Protein AF-A0A9E5TBK0-F1 (afdb_monomer_lite)

Secondary structure (DSSP, 8-state):
-EEEEGGGS---EEEETTEEEEEE-S--EEEE-TT--EEE---EEEEE-----GGGTTS--------EEEES--TT-

Foldseek 3Di:
DDKDALVVDDDFDKDQPQDDDKDWDDGRMWDADPVGDIDGDTDIDDDGDDDADCPDPPPDDGDDDRHMDGPDDDPVD

pLDDT: mean 93.09, std 8.52, range [55.53, 98.06]

Radius of gyration: 17.16 Å; chains: 1; bounding box: 36×31×47 Å

Structure (mmCIF, N/CA/C/O backbone):
data_AF-A0A9E5TBK0-F1
#
_entry.id   AF-A0A9E5TBK0-F1
#
loop_
_atom_site.group_PDB
_atom_site.id
_atom_site.type_symbol
_atom_site.label_atom_id
_atom_site.label_alt_id
_atom_site.label_comp_id
_atom_site.label_asym_id
_atom_site.label_entity_id
_atom_site.label_seq_id
_atom_site.pdbx_PDB_ins_code
_atom_site.Cartn_x
_atom_site.Cartn_y
_atom_site.Cartn_z
_atom_site.occupancy
_atom_site.B_iso_or_equiv
_atom_site.auth_seq_id
_atom_site.auth_comp_id
_atom_site.auth_asym_id
_atom_site.auth_atom_id
_atom_site.pdbx_PDB_model_num
ATOM 1 N N . MET A 1 1 ? 21.820 2.172 -13.955 1.00 85.31 1 MET A N 1
ATOM 2 C CA . MET A 1 1 ? 20.407 2.045 -13.556 1.00 85.31 1 MET A CA 1
ATOM 3 C C . MET A 1 1 ? 19.590 2.545 -14.731 1.00 85.31 1 MET A C 1
ATOM 5 O O . MET A 1 1 ? 19.958 3.581 -15.276 1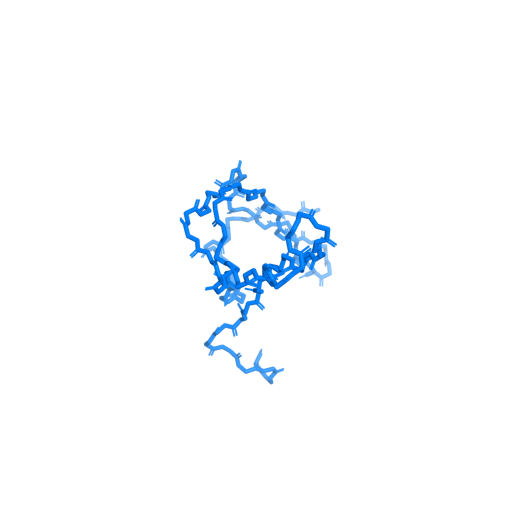.00 85.31 1 MET A O 1
ATOM 9 N N . ARG A 1 2 ? 18.618 1.767 -15.205 1.00 95.44 2 ARG A N 1
ATOM 10 C CA . ARG A 1 2 ? 17.713 2.150 -16.300 1.00 95.44 2 ARG A CA 1
ATOM 11 C C . ARG A 1 2 ? 16.313 2.337 -15.730 1.00 95.44 2 ARG A C 1
ATOM 13 O O . ARG A 1 2 ? 15.952 1.625 -14.797 1.00 95.44 2 ARG A O 1
ATOM 20 N N . THR A 1 3 ? 15.561 3.283 -16.271 1.00 97.00 3 THR A N 1
ATOM 21 C CA . THR A 1 3 ? 14.196 3.582 -15.832 1.00 97.00 3 THR A CA 1
ATOM 22 C C . THR A 1 3 ? 13.216 3.088 -16.887 1.00 97.00 3 THR A C 1
ATOM 24 O O . THR A 1 3 ? 13.429 3.334 -18.072 1.00 97.00 3 THR A O 1
ATOM 27 N N . PHE A 1 4 ? 12.167 2.400 -16.450 1.00 97.00 4 PHE A N 1
ATOM 28 C CA . PHE A 1 4 ? 11.083 1.887 -17.288 1.00 97.00 4 PHE A CA 1
ATOM 29 C C . PHE A 1 4 ? 9.745 2.365 -16.727 1.00 97.00 4 PHE A C 1
ATOM 31 O O . PHE A 1 4 ? 9.639 2.604 -15.517 1.00 97.00 4 PHE A O 1
ATOM 38 N N . ALA A 1 5 ? 8.723 2.495 -17.574 1.00 96.31 5 ALA A N 1
ATOM 39 C CA . ALA A 1 5 ? 7.365 2.605 -17.062 1.00 96.31 5 ALA A CA 1
ATOM 40 C C . ALA A 1 5 ? 6.990 1.281 -16.379 1.00 96.31 5 ALA A C 1
ATOM 42 O O . ALA A 1 5 ? 7.374 0.205 -16.837 1.00 96.31 5 ALA A O 1
ATOM 43 N N . VAL A 1 6 ? 6.251 1.356 -15.272 1.00 94.00 6 VAL A N 1
ATOM 44 C CA . VAL A 1 6 ? 5.789 0.161 -14.537 1.00 94.00 6 VAL A CA 1
ATOM 45 C C . VAL A 1 6 ? 4.923 -0.741 -15.427 1.00 94.00 6 VAL A C 1
ATOM 47 O O . VAL A 1 6 ? 4.944 -1.950 -15.247 1.00 94.00 6 VAL A O 1
ATOM 50 N N . SER A 1 7 ? 4.227 -0.177 -16.420 1.00 93.75 7 SER A N 1
ATOM 51 C CA . SER A 1 7 ? 3.427 -0.914 -17.408 1.00 93.75 7 SER A CA 1
ATOM 52 C C . SER A 1 7 ? 4.238 -1.761 -18.392 1.00 93.75 7 SER A C 1
ATOM 54 O O . SER A 1 7 ? 3.673 -2.654 -19.017 1.00 93.75 7 SER A O 1
ATOM 56 N N . ASP A 1 8 ? 5.533 -1.481 -18.557 1.00 95.81 8 ASP A N 1
ATOM 57 C CA . ASP A 1 8 ? 6.372 -2.110 -19.588 1.00 95.81 8 ASP A CA 1
ATOM 58 C C . ASP A 1 8 ? 7.123 -3.343 -19.067 1.00 95.81 8 ASP A C 1
ATOM 60 O O . ASP A 1 8 ? 7.839 -4.011 -19.815 1.00 95.81 8 ASP A O 1
ATOM 64 N N . ILE A 1 9 ? 7.005 -3.626 -17.770 1.00 93.12 9 ILE A N 1
ATOM 65 C CA . ILE A 1 9 ? 7.686 -4.732 -17.104 1.00 93.12 9 ILE A CA 1
ATOM 66 C C . ILE A 1 9 ? 6.690 -5.537 -16.277 1.00 93.12 9 ILE A C 1
ATOM 68 O O . ILE A 1 9 ? 5.649 -5.034 -15.858 1.00 93.12 9 ILE A O 1
ATOM 72 N N . TRP A 1 10 ? 7.025 -6.795 -16.004 1.00 91.25 10 TRP A N 1
ATOM 73 C CA . TRP A 1 10 ? 6.255 -7.571 -15.042 1.00 91.25 10 TRP A CA 1
ATOM 74 C C . TRP A 1 10 ? 6.357 -6.940 -13.649 1.00 91.25 10 TRP A C 1
ATOM 76 O O . TRP A 1 10 ? 7.442 -6.556 -13.205 1.00 91.25 10 TRP A O 1
ATOM 86 N N . MET A 1 11 ? 5.216 -6.853 -12.968 1.00 87.94 11 MET A N 1
ATOM 87 C CA . MET A 1 11 ? 5.084 -6.319 -11.619 1.00 87.94 11 MET A CA 1
ATOM 88 C C . MET A 1 11 ? 4.084 -7.170 -10.835 1.00 87.94 11 MET A C 1
ATOM 90 O O . MET A 1 11 ? 3.015 -7.489 -11.370 1.00 87.94 11 MET A O 1
ATOM 94 N N . PRO A 1 12 ? 4.372 -7.498 -9.564 1.00 88.75 12 PRO A N 1
ATOM 95 C CA . PRO A 1 12 ? 3.379 -8.130 -8.714 1.00 88.75 12 PRO A CA 1
ATOM 96 C C . PRO A 1 12 ? 2.205 -7.167 -8.525 1.00 88.75 12 PRO A C 1
ATOM 98 O O . PRO A 1 12 ? 2.391 -5.957 -8.348 1.00 88.75 12 PRO A O 1
ATOM 101 N N . ARG A 1 13 ? 0.982 -7.695 -8.562 1.00 88.00 13 ARG A N 1
ATOM 102 C CA . ARG A 1 13 ? -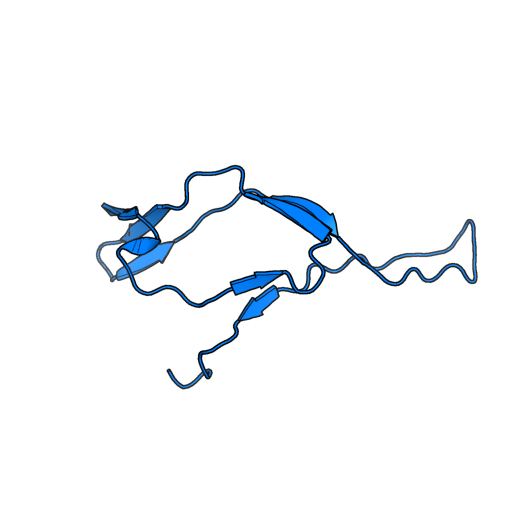0.210 -6.879 -8.351 1.00 88.00 13 ARG A CA 1
ATOM 103 C C . ARG A 1 13 ? -0.409 -6.639 -6.862 1.00 88.00 13 ARG A C 1
ATOM 105 O O . ARG A 1 13 ? -0.948 -7.480 -6.149 1.00 88.00 13 ARG A O 1
ATOM 112 N N . LEU A 1 14 ? 0.046 -5.477 -6.408 1.00 90.56 14 LEU A N 1
ATOM 113 C CA . LEU A 1 14 ? -0.062 -5.039 -5.021 1.00 90.56 14 LEU A CA 1
ATOM 114 C C . LEU A 1 14 ? -1.315 -4.182 -4.803 1.00 90.56 14 LEU A C 1
ATOM 116 O O . LEU A 1 14 ? -1.625 -3.317 -5.621 1.00 90.56 14 LEU A O 1
ATOM 120 N N . LEU A 1 15 ? -1.996 -4.391 -3.678 1.00 92.12 15 LEU A N 1
ATOM 121 C CA . LEU A 1 15 ? -3.105 -3.562 -3.196 1.00 92.12 15 LEU A CA 1
ATOM 122 C C . LEU A 1 15 ? -2.900 -3.217 -1.728 1.00 92.12 15 LEU A C 1
ATOM 124 O O . LEU A 1 15 ? -2.371 -4.024 -0.964 1.00 92.12 15 LEU A O 1
ATOM 128 N N . ILE A 1 16 ? -3.397 -2.051 -1.328 1.00 95.56 16 ILE A N 1
ATOM 129 C CA . ILE A 1 16 ? -3.610 -1.735 0.082 1.00 95.56 16 ILE A CA 1
ATOM 130 C C . ILE A 1 16 ? -5.057 -2.100 0.404 1.00 95.56 16 ILE A C 1
ATOM 132 O O . ILE A 1 16 ? -5.985 -1.437 -0.045 1.00 95.56 16 ILE A O 1
ATOM 136 N N . ALA A 1 17 ? -5.253 -3.196 1.132 1.00 95.88 17 ALA A N 1
ATOM 137 C CA . ALA A 1 17 ? -6.565 -3.801 1.349 1.00 95.88 17 ALA A CA 1
ATOM 138 C C . ALA A 1 17 ? -7.523 -2.877 2.116 1.00 95.88 17 ALA A C 1
ATOM 140 O O . ALA A 1 17 ? -8.731 -2.894 1.883 1.00 95.88 17 ALA A O 1
ATOM 141 N N . ASN A 1 18 ? -6.979 -2.040 2.999 1.00 97.06 18 ASN A N 1
ATOM 142 C CA . ASN A 1 18 ? -7.740 -1.088 3.792 1.00 97.06 18 ASN A CA 1
ATOM 143 C C . ASN A 1 18 ? -7.753 0.340 3.214 1.00 97.06 18 ASN A C 1
ATOM 145 O O . ASN A 1 18 ? -8.044 1.290 3.941 1.00 97.06 18 ASN A O 1
ATOM 149 N N . ASP A 1 19 ? -7.473 0.495 1.918 1.00 97.06 19 ASP A N 1
ATOM 150 C CA . ASP A 1 19 ? -7.572 1.763 1.189 1.00 97.06 19 ASP A CA 1
ATOM 151 C C . ASP A 1 19 ? -9.016 2.313 1.174 1.00 97.06 19 ASP A C 1
ATOM 153 O O . ASP A 1 19 ? -9.983 1.584 0.929 1.00 97.06 19 ASP A O 1
ATOM 157 N N . ARG A 1 20 ? -9.167 3.615 1.457 1.00 97.06 20 ARG A N 1
ATOM 158 C CA . ARG A 1 20 ? -10.426 4.377 1.369 1.00 97.06 20 ARG A CA 1
ATOM 159 C C . ARG A 1 20 ? -10.274 5.714 0.640 1.00 97.06 20 ARG A C 1
ATOM 161 O O . ARG A 1 20 ? -11.046 6.639 0.892 1.00 97.06 20 ARG A O 1
ATOM 168 N N . GLY A 1 21 ? -9.307 5.811 -0.262 1.00 96.62 21 GLY A N 1
ATOM 169 C CA . GLY A 1 21 ? -9.030 7.005 -1.056 1.00 96.62 21 GLY A CA 1
ATOM 170 C C . GLY A 1 21 ? -7.575 7.433 -0.939 1.00 96.62 21 GLY A C 1
ATOM 171 O O . GLY A 1 21 ? -7.308 8.571 -0.556 1.00 96.62 21 GLY A O 1
ATOM 172 N N . LEU A 1 22 ? -6.646 6.513 -1.191 1.00 97.00 22 LEU A N 1
ATOM 173 C CA . LEU A 1 22 ? -5.229 6.805 -1.340 1.00 97.00 22 LEU A CA 1
ATOM 174 C C . LEU A 1 22 ? -4.916 7.281 -2.761 1.00 97.00 22 LEU A C 1
ATOM 176 O O . LEU A 1 22 ? -5.254 6.631 -3.747 1.00 97.00 22 LEU A O 1
ATOM 180 N N . ASP A 1 23 ? -4.158 8.367 -2.844 1.00 97.19 23 ASP A N 1
ATOM 181 C CA . ASP A 1 23 ? -3.576 8.867 -4.080 1.00 97.19 23 ASP A CA 1
ATOM 182 C C . ASP A 1 23 ? -2.115 8.427 -4.216 1.00 97.19 23 ASP A C 1
ATOM 184 O O . ASP A 1 23 ? -1.325 8.505 -3.268 1.00 97.19 23 ASP A O 1
ATOM 188 N N . THR A 1 24 ? -1.721 8.033 -5.429 1.00 95.25 24 THR A N 1
ATOM 189 C CA . THR A 1 24 ? -0.313 7.861 -5.811 1.00 95.25 24 THR A CA 1
ATOM 190 C C . THR A 1 24 ? 0.278 9.195 -6.25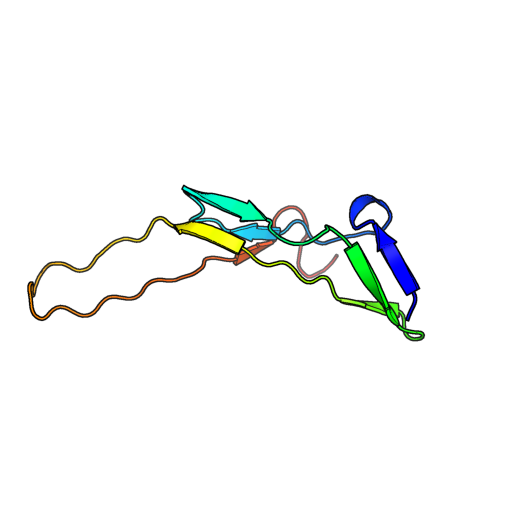0 1.00 95.25 24 THR A C 1
ATOM 192 O O . THR A 1 24 ? -0.173 9.788 -7.228 1.00 95.25 24 THR A O 1
ATOM 195 N N . LEU A 1 25 ? 1.311 9.660 -5.553 1.00 96.94 25 LEU A N 1
ATOM 196 C CA . LEU A 1 25 ? 1.875 11.003 -5.721 1.00 96.94 25 LEU A CA 1
ATOM 197 C C . LEU A 1 25 ? 3.224 11.031 -6.451 1.00 96.94 25 LEU A C 1
ATOM 199 O O . LEU A 1 25 ? 3.795 12.105 -6.635 1.00 96.94 25 LEU A O 1
ATOM 203 N N . LEU A 1 26 ? 3.772 9.875 -6.832 1.00 97.12 26 LEU A N 1
ATOM 204 C CA . LEU A 1 26 ? 4.986 9.796 -7.647 1.00 97.12 26 LEU A CA 1
ATOM 205 C C . LEU A 1 26 ? 4.683 9.160 -9.008 1.00 97.12 26 LEU A C 1
ATOM 207 O O . LEU A 1 26 ? 3.725 8.397 -9.130 1.00 97.12 26 LEU A O 1
ATOM 211 N N . PRO A 1 27 ? 5.519 9.393 -10.033 1.00 96.31 27 PRO A N 1
ATOM 212 C CA . PRO A 1 27 ? 5.396 8.685 -11.302 1.00 96.31 27 PRO A CA 1
ATOM 213 C C . PRO A 1 27 ? 5.497 7.164 -11.127 1.00 96.31 27 PRO A C 1
ATOM 215 O O . PRO A 1 27 ? 6.338 6.671 -10.370 1.00 96.31 27 PRO A O 1
ATOM 218 N N . GLN A 1 28 ? 4.676 6.411 -11.858 1.00 94.81 28 GLN A N 1
ATOM 219 C CA . GLN A 1 28 ? 4.720 4.947 -11.873 1.00 94.81 28 GLN A CA 1
ATOM 220 C C . GLN A 1 28 ? 5.881 4.449 -12.743 1.00 94.81 28 GLN A C 1
ATOM 222 O O . GLN A 1 28 ? 5.706 3.993 -13.874 1.00 94.81 28 GLN A O 1
ATOM 227 N N . VAL A 1 29 ? 7.095 4.563 -12.201 1.00 96.88 29 VAL A N 1
ATOM 228 C CA . VAL A 1 29 ? 8.334 4.137 -12.857 1.00 96.88 29 VAL A CA 1
ATOM 229 C C . VAL A 1 29 ? 9.111 3.136 -12.009 1.00 96.88 29 VAL A C 1
ATOM 231 O O . VAL A 1 29 ? 9.149 3.213 -10.777 1.00 96.88 29 VAL A O 1
ATOM 234 N N . ALA A 1 30 ? 9.775 2.217 -12.696 1.00 97.00 30 ALA A N 1
ATOM 235 C CA . ALA A 1 30 ? 10.652 1.221 -12.115 1.00 97.00 30 ALA A CA 1
ATOM 236 C C . ALA A 1 30 ? 12.103 1.525 -12.475 1.00 97.00 30 ALA A C 1
ATOM 238 O O . ALA A 1 30 ? 12.426 1.837 -13.621 1.00 97.00 30 ALA A O 1
ATOM 239 N N . ASN A 1 31 ? 12.994 1.417 -11.495 1.00 97.56 31 ASN A N 1
ATOM 240 C CA . ASN A 1 31 ? 14.424 1.528 -11.725 1.00 97.56 31 ASN A CA 1
ATOM 241 C C . ASN A 1 31 ? 15.065 0.148 -11.646 1.00 97.56 31 ASN A C 1
ATOM 243 O O . ASN A 1 31 ? 14.981 -0.506 -10.608 1.00 97.56 31 ASN A O 1
ATOM 247 N N . VAL A 1 32 ? 15.733 -0.255 -12.722 1.00 96.94 32 VAL A N 1
ATOM 248 C CA . VAL A 1 32 ? 16.343 -1.577 -12.860 1.00 96.94 32 VAL A CA 1
ATOM 249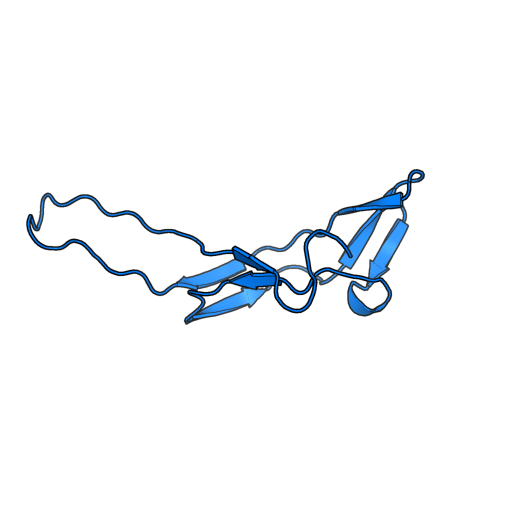 C C . VAL A 1 32 ? 17.863 -1.446 -12.895 1.00 96.94 32 VAL A C 1
ATOM 251 O O . VAL A 1 32 ? 18.429 -0.621 -13.632 1.00 96.94 32 VAL A O 1
ATOM 254 N N . ASP A 1 33 ? 18.549 -2.215 -12.054 1.00 96.94 33 ASP A N 1
ATOM 255 C CA . ASP A 1 33 ? 20.011 -2.246 -12.019 1.00 96.94 33 ASP A CA 1
ATOM 256 C C . ASP A 1 33 ? 20.609 -3.239 -13.039 1.00 96.94 33 ASP A C 1
ATOM 258 O O . ASP A 1 33 ? 19.902 -3.880 -13.812 1.00 96.94 33 ASP A O 1
ATOM 262 N N . ARG A 1 34 ? 21.945 -3.350 -13.087 1.00 96.62 34 ARG A N 1
ATOM 263 C CA . ARG A 1 34 ? 22.629 -4.253 -14.035 1.00 96.62 34 ARG A CA 1
ATOM 264 C C . ARG A 1 34 ? 22.434 -5.743 -13.722 1.00 96.62 34 ARG A C 1
ATOM 266 O O . ARG A 1 34 ? 22.757 -6.563 -14.571 1.00 96.62 34 ARG A O 1
ATOM 273 N N . ARG A 1 35 ? 21.976 -6.084 -12.516 1.00 97.12 35 ARG A N 1
ATOM 274 C CA . ARG A 1 35 ? 21.704 -7.456 -12.069 1.00 97.12 35 ARG A CA 1
ATOM 275 C C . ARG A 1 35 ? 20.233 -7.841 -12.256 1.00 97.12 35 ARG A C 1
ATOM 277 O O . ARG A 1 35 ? 19.893 -8.988 -12.005 1.00 97.12 35 ARG A O 1
ATOM 284 N N . GLY A 1 36 ? 19.391 -6.908 -12.704 1.00 94.44 36 GLY A N 1
ATOM 285 C CA . GLY A 1 36 ? 17.958 -7.123 -12.890 1.00 94.44 36 GLY A CA 1
ATOM 286 C C . GLY A 1 36 ? 17.114 -6.814 -11.653 1.00 94.44 36 GLY A C 1
ATOM 287 O O . GLY A 1 36 ? 15.914 -7.062 -11.680 1.00 94.44 36 GLY A O 1
ATOM 288 N N . ASN A 1 37 ? 17.689 -6.246 -10.584 1.00 96.19 37 ASN A N 1
ATOM 289 C CA . ASN A 1 37 ? 16.896 -5.857 -9.417 1.00 96.19 37 ASN A CA 1
ATOM 290 C C . ASN A 1 37 ? 15.999 -4.670 -9.775 1.00 96.19 37 ASN A C 1
ATOM 292 O O . ASN A 1 37 ? 16.489 -3.664 -10.300 1.00 96.19 37 ASN A O 1
ATOM 296 N N . VAL A 1 38 ? 14.711 -4.776 -9.450 1.00 96.19 38 VAL A N 1
ATOM 297 C CA . VAL A 1 38 ? 13.689 -3.772 -9.760 1.00 96.19 38 VAL A CA 1
ATOM 298 C C . VAL A 1 38 ? 13.322 -2.995 -8.497 1.00 96.19 38 VAL A C 1
ATOM 300 O O . VAL A 1 38 ? 12.980 -3.583 -7.475 1.00 96.19 38 VAL A O 1
ATOM 303 N N . ILE A 1 39 ? 13.369 -1.662 -8.565 1.00 96.44 39 ILE A N 1
ATOM 304 C CA . ILE A 1 39 ? 12.929 -0.776 -7.482 1.00 96.44 39 ILE A CA 1
ATOM 305 C C . ILE A 1 39 ? 11.852 0.173 -8.002 1.00 96.44 39 ILE A C 1
ATOM 307 O O . ILE A 1 39 ? 12.139 1.088 -8.783 1.00 96.44 39 ILE A O 1
ATOM 311 N N . VAL A 1 40 ? 10.635 0.006 -7.491 1.00 95.56 40 VAL A N 1
ATOM 312 C CA . VAL A 1 40 ? 9.528 0.955 -7.646 1.00 95.56 40 VAL A CA 1
ATOM 313 C C . VAL A 1 40 ? 9.375 1.746 -6.353 1.00 95.56 40 VAL A C 1
ATOM 315 O O . VAL A 1 40 ? 9.445 1.189 -5.259 1.00 95.56 40 VAL A O 1
ATOM 318 N N . ARG A 1 41 ? 9.195 3.063 -6.472 1.00 96.06 41 ARG A N 1
ATOM 319 C CA . ARG A 1 41 ? 8.919 3.942 -5.331 1.00 96.06 41 ARG A CA 1
ATOM 320 C C . ARG A 1 41 ? 7.624 4.682 -5.582 1.00 96.06 41 ARG A C 1
ATOM 322 O O . ARG A 1 41 ? 7.468 5.313 -6.623 1.00 96.06 41 ARG A O 1
ATOM 329 N N . GLN A 1 42 ? 6.738 4.628 -4.601 1.00 95.06 42 GLN A N 1
ATOM 330 C CA . GLN A 1 42 ? 5.529 5.427 -4.573 1.00 95.06 42 GLN A CA 1
ATOM 331 C C . GLN A 1 42 ? 5.438 6.212 -3.279 1.00 95.06 42 GLN A C 1
ATOM 333 O O . GLN A 1 42 ? 5.925 5.781 -2.234 1.00 95.06 42 GLN A O 1
ATOM 338 N N . ARG A 1 43 ? 4.814 7.383 -3.379 1.00 96.88 43 ARG A N 1
ATOM 339 C CA . ARG A 1 43 ? 4.361 8.152 -2.229 1.00 96.88 43 ARG A CA 1
ATOM 340 C C . ARG A 1 43 ? 2.848 8.072 -2.233 1.00 96.88 43 ARG A C 1
ATOM 342 O O . ARG A 1 43 ? 2.242 8.374 -3.253 1.00 96.88 43 ARG A O 1
ATOM 349 N N . LEU A 1 44 ? 2.280 7.672 -1.108 1.00 95.81 44 LEU A N 1
ATOM 350 C CA . LEU A 1 44 ? 0.843 7.522 -0.941 1.00 95.81 44 LEU A CA 1
ATOM 351 C C . LEU A 1 44 ? 0.345 8.553 0.067 1.00 95.81 44 LEU A C 1
ATOM 353 O O . LEU A 1 44 ? 1.053 8.859 1.031 1.00 95.81 44 LEU A O 1
ATOM 357 N N . ALA A 1 45 ? -0.844 9.095 -0.161 1.00 97.75 45 ALA A N 1
ATOM 358 C CA . ALA A 1 45 ? -1.520 9.976 0.784 1.00 97.75 45 ALA A CA 1
ATOM 359 C C . ALA A 1 45 ? -3.029 9.774 0.687 1.00 97.75 45 ALA A C 1
ATOM 361 O O . ALA A 1 45 ? -3.547 9.645 -0.413 1.00 97.75 45 ALA A O 1
ATOM 362 N N . GLY A 1 46 ? -3.724 9.761 1.822 1.00 97.19 46 GLY A N 1
ATOM 363 C CA . GLY A 1 46 ? -5.174 9.604 1.845 1.00 97.19 46 GLY A CA 1
ATOM 364 C C . GLY A 1 46 ? -5.661 8.812 3.049 1.00 97.19 46 GLY A C 1
ATOM 365 O O . GLY A 1 46 ? -4.939 8.647 4.036 1.00 97.19 46 GLY A O 1
ATOM 366 N N . ALA A 1 47 ? -6.908 8.356 2.963 1.00 97.56 47 ALA A N 1
ATOM 367 C CA . ALA A 1 47 ? -7.598 7.692 4.059 1.00 97.56 47 ALA A CA 1
ATOM 368 C C . ALA A 1 47 ? -7.408 6.167 4.042 1.00 97.56 47 ALA A C 1
ATOM 370 O O . ALA A 1 47 ? -7.408 5.533 2.988 1.00 97.56 47 ALA A O 1
ATOM 371 N N . LEU A 1 48 ? -7.325 5.588 5.242 1.00 97.75 48 LEU A N 1
ATOM 372 C CA . LEU A 1 48 ? -7.328 4.148 5.490 1.00 97.75 48 LEU A CA 1
ATOM 373 C C . LEU A 1 48 ? -8.478 3.789 6.434 1.00 97.75 48 LEU A C 1
ATOM 375 O O . LEU A 1 48 ? -8.788 4.547 7.356 1.00 97.75 48 LEU A O 1
ATOM 379 N N . ALA A 1 49 ? -9.088 2.623 6.229 1.00 97.88 49 ALA A N 1
ATOM 380 C CA . ALA A 1 49 ? -10.032 2.036 7.175 1.00 97.88 49 ALA A CA 1
ATOM 381 C C . ALA A 1 49 ? -9.289 1.247 8.260 1.00 97.88 49 ALA A C 1
ATOM 383 O O . ALA A 1 49 ? -8.397 0.455 7.959 1.00 97.88 49 ALA A O 1
ATOM 384 N N . VAL A 1 50 ? -9.673 1.443 9.522 1.00 97.06 50 VAL A N 1
ATOM 385 C CA . VAL A 1 50 ? -9.151 0.682 10.664 1.00 97.06 50 VAL A CA 1
ATOM 386 C C . VAL A 1 50 ? -10.244 0.533 11.721 1.00 97.06 50 VAL A C 1
ATOM 388 O O . VAL A 1 50 ? -10.975 1.485 11.995 1.00 97.06 50 VAL A O 1
ATOM 391 N N . ASP A 1 51 ? -10.307 -0.637 12.355 1.00 96.56 51 ASP A N 1
ATOM 392 C CA . ASP A 1 51 ? -11.147 -0.873 13.529 1.00 96.56 51 ASP A CA 1
ATOM 393 C C . ASP A 1 51 ? -10.492 -0.305 14.797 1.00 96.56 51 ASP A C 1
ATOM 395 O O . ASP A 1 51 ? -9.479 -0.815 15.284 1.00 96.56 51 ASP A O 1
ATOM 399 N N . LEU A 1 52 ? -11.087 0.750 15.359 1.00 97.19 52 LEU A N 1
ATOM 400 C CA . LEU A 1 52 ? -10.578 1.407 16.565 1.00 97.19 52 LEU A CA 1
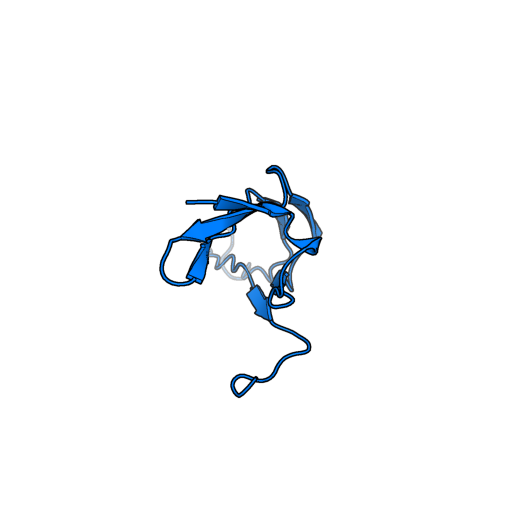ATOM 401 C C . LEU A 1 52 ? -11.041 0.710 17.854 1.00 97.19 52 LEU A C 1
ATOM 403 O O . LEU A 1 52 ? -12.204 0.342 18.021 1.00 97.19 52 LEU A O 1
ATOM 407 N N . GLN A 1 53 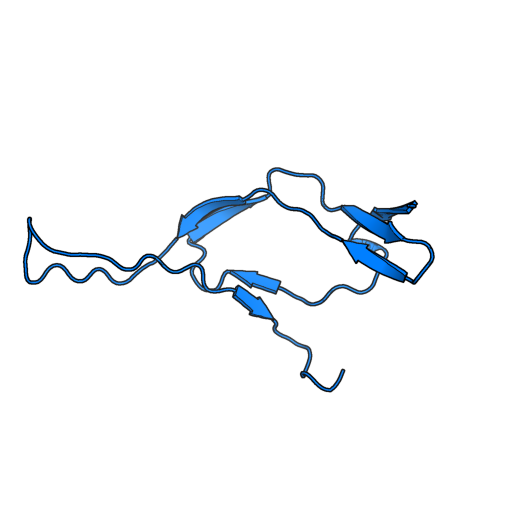? -10.135 0.598 18.823 1.00 97.12 53 GLN A N 1
ATOM 408 C CA . GLN A 1 53 ? -10.386 0.039 20.153 1.00 97.12 53 GLN A CA 1
ATOM 409 C C . GLN A 1 53 ? -10.767 1.139 21.153 1.00 97.12 53 GLN A C 1
ATOM 411 O O . GLN A 1 53 ? -9.938 1.577 21.943 1.00 97.12 53 GLN A O 1
ATOM 416 N N . LEU A 1 54 ? -12.022 1.593 21.140 1.00 97.12 54 LEU A N 1
ATOM 417 C CA . LEU A 1 54 ? -12.468 2.768 21.918 1.00 97.12 54 LEU A CA 1
ATOM 418 C C . LEU A 1 54 ? -12.956 2.459 23.347 1.00 97.12 54 LEU A C 1
ATOM 420 O O . LEU A 1 54 ? -13.579 3.295 23.995 1.00 97.12 54 LEU A O 1
ATOM 424 N N . ARG A 1 55 ? -12.690 1.253 23.864 1.00 97.38 55 ARG A N 1
ATOM 425 C CA . ARG A 1 55 ? -13.203 0.805 25.176 1.00 97.38 55 ARG A CA 1
ATOM 426 C C . ARG A 1 55 ? -12.684 1.634 26.357 1.00 97.38 55 ARG A C 1
ATOM 428 O O . ARG A 1 55 ? -13.391 1.751 27.349 1.00 97.38 55 ARG A O 1
ATOM 435 N N . ASN A 1 56 ? -11.477 2.196 26.240 1.00 97.38 56 ASN A N 1
ATOM 436 C CA . ASN A 1 56 ? -10.789 2.938 27.306 1.00 97.38 56 ASN A CA 1
ATOM 437 C C . ASN A 1 56 ? -10.661 4.441 27.006 1.00 97.38 56 ASN A C 1
ATOM 439 O O . ASN A 1 56 ? -9.774 5.101 27.545 1.00 97.38 56 ASN A O 1
ATOM 443 N N . PHE A 1 57 ? -11.515 4.983 26.137 1.00 96.81 57 PHE A N 1
ATOM 444 C CA . PHE A 1 57 ? -11.478 6.397 25.775 1.00 96.81 57 PHE A CA 1
ATOM 445 C C . PHE A 1 57 ? -11.564 7.319 27.011 1.00 96.81 57 PHE A C 1
ATOM 447 O O . PHE A 1 57 ? -12.379 7.052 27.898 1.00 96.81 57 PHE A O 1
ATOM 454 N N . PRO A 1 58 ? -10.768 8.408 27.102 1.00 96.00 58 PRO A N 1
ATOM 455 C CA . PRO A 1 58 ? -9.827 8.940 26.102 1.00 96.00 58 PRO A CA 1
ATOM 456 C C . PRO A 1 58 ? -8.382 8.413 26.227 1.00 96.00 58 PRO A C 1
ATOM 458 O O . PRO A 1 58 ? -7.468 8.993 25.647 1.00 96.00 58 PRO A O 1
ATOM 461 N N . PHE A 1 59 ? -8.150 7.362 27.017 1.00 98.06 59 PHE A N 1
ATOM 462 C CA . PHE A 1 59 ? -6.821 6.809 27.323 1.00 98.06 59 PHE A CA 1
ATOM 463 C C . PHE A 1 59 ? -6.535 5.489 26.587 1.00 98.06 59 PHE A C 1
ATOM 465 O O . PHE A 1 59 ? -5.691 4.697 27.012 1.00 98.06 59 PHE A O 1
ATOM 472 N N . ASP A 1 60 ? -7.267 5.207 25.513 1.00 97.44 60 ASP A N 1
ATOM 473 C CA . ASP A 1 60 ? -7.041 4.038 24.674 1.00 97.44 60 ASP A CA 1
ATOM 474 C C . ASP A 1 60 ? -5.744 4.143 23.852 1.00 97.44 60 ASP A C 1
ATOM 476 O O . ASP A 1 60 ? -5.112 5.189 23.724 1.00 97.44 60 ASP A O 1
ATOM 480 N N . THR A 1 61 ? -5.310 3.009 23.308 1.00 97.75 61 THR A N 1
ATOM 481 C CA . THR A 1 61 ? -4.169 2.917 22.393 1.00 97.75 61 THR A CA 1
ATOM 482 C C . THR A 1 61 ? -4.632 2.230 21.122 1.00 97.75 61 THR A C 1
ATOM 484 O O . THR A 1 61 ? -5.280 1.185 21.184 1.00 97.75 61 THR A O 1
ATOM 487 N N . GLN A 1 62 ? -4.272 2.796 19.972 1.00 97.56 62 GLN A N 1
ATOM 488 C CA . GLN A 1 62 ? -4.702 2.308 18.665 1.00 97.56 62 GLN A CA 1
ATOM 489 C C . GLN A 1 62 ? -3.561 1.647 17.895 1.00 97.56 62 GLN A C 1
ATOM 491 O O . GLN A 1 62 ? -2.397 2.033 18.010 1.00 97.56 62 GLN A O 1
ATOM 496 N N . ARG A 1 63 ? -3.911 0.655 17.071 1.00 97.12 63 ARG A N 1
ATOM 497 C CA . ARG A 1 63 ? -3.037 0.095 16.033 1.00 97.12 63 ARG A CA 1
ATOM 498 C C . ARG A 1 63 ? -3.628 0.480 14.688 1.00 97.12 63 ARG A C 1
ATOM 500 O O . ARG A 1 63 ? -4.766 0.125 14.423 1.00 97.12 63 ARG A O 1
ATOM 507 N N . LEU A 1 64 ? -2.862 1.191 13.866 1.00 96.44 64 LEU A N 1
ATOM 508 C CA . LEU A 1 64 ? -3.302 1.697 12.564 1.00 96.44 64 LEU A CA 1
ATOM 509 C C . LEU A 1 64 ? -2.495 1.005 11.450 1.00 96.44 64 LEU A C 1
ATOM 511 O O . LEU A 1 64 ? -1.481 1.552 11.013 1.00 96.44 64 LEU A O 1
ATOM 515 N N . PRO A 1 65 ? -2.847 -0.235 11.058 1.00 96.44 65 PRO A N 1
ATOM 516 C CA . PRO A 1 65 ? -2.079 -0.983 10.073 1.00 96.44 65 PRO A CA 1
ATOM 517 C C . PRO A 1 65 ? -2.260 -0.427 8.656 1.00 96.44 65 PRO A C 1
ATOM 519 O O . PRO A 1 65 ? -3.300 0.127 8.301 1.00 96.44 65 PRO A O 1
ATOM 522 N N . ILE A 1 66 ? -1.241 -0.650 7.829 1.00 95.88 66 ILE A N 1
ATOM 523 C CA . ILE A 1 66 ? -1.343 -0.581 6.371 1.00 95.88 66 ILE A CA 1
ATOM 524 C C . ILE A 1 66 ? -1.299 -2.026 5.885 1.00 95.88 66 ILE A C 1
ATOM 526 O O . ILE A 1 66 ? -0.290 -2.709 6.074 1.00 95.88 66 ILE A O 1
ATOM 530 N N . GLU A 1 67 ? -2.390 -2.503 5.299 1.00 95.31 67 GLU A N 1
ATOM 531 C CA . GLU A 1 67 ? -2.523 -3.903 4.902 1.00 95.31 67 GLU A CA 1
ATOM 532 C C . GLU A 1 67 ? -2.141 -4.071 3.435 1.00 95.31 67 GLU A C 1
ATOM 534 O O . GLU A 1 67 ? -2.943 -3.821 2.542 1.00 95.31 67 GLU A O 1
ATOM 539 N N . LEU A 1 68 ? -0.896 -4.470 3.177 1.00 93.38 68 LEU A N 1
ATOM 540 C CA . LEU A 1 68 ? -0.410 -4.719 1.822 1.00 93.38 68 LEU A CA 1
ATOM 541 C C . LEU A 1 68 ? -0.649 -6.180 1.433 1.00 93.38 68 LEU A C 1
ATOM 543 O O . LEU A 1 68 ? -0.157 -7.090 2.102 1.00 93.38 68 LEU A O 1
ATOM 547 N N . VAL A 1 69 ? -1.341 -6.397 0.319 1.00 92.06 69 VAL A N 1
ATOM 548 C CA . VAL A 1 69 ? -1.578 -7.730 -0.243 1.00 92.06 69 VAL A CA 1
ATOM 549 C C . VAL A 1 69 ? -1.070 -7.806 -1.676 1.00 92.06 69 VAL A C 1
ATOM 551 O O . VAL A 1 69 ? -1.194 -6.851 -2.441 1.00 92.06 69 VAL A O 1
ATOM 554 N N . SER A 1 70 ? -0.506 -8.956 -2.041 1.00 89.94 70 SER A N 1
ATOM 555 C CA . SER A 1 70 ? -0.297 -9.336 -3.437 1.00 89.94 70 SER A CA 1
ATOM 556 C C . SER A 1 70 ? -1.413 -10.292 -3.822 1.00 89.94 70 SER A C 1
ATOM 558 O O . SER A 1 70 ? -1.632 -11.282 -3.124 1.00 89.94 70 SER A O 1
ATOM 560 N N . TYR A 1 71 ? -2.124 -9.997 -4.901 1.00 79.12 71 TYR A N 1
ATOM 561 C CA . TYR A 1 71 ? -3.158 -10.878 -5.436 1.00 79.12 71 TYR A CA 1
ATOM 562 C C . TYR A 1 71 ? -2.734 -11.389 -6.816 1.00 79.12 71 TYR A C 1
ATOM 564 O O . TYR A 1 71 ? -1.810 -10.849 -7.420 1.00 79.12 71 TYR A O 1
ATOM 572 N N . GLU A 1 72 ? -3.394 -12.441 -7.299 1.00 73.62 72 GLU A N 1
ATOM 573 C CA . GLU A 1 72 ? -3.189 -13.055 -8.627 1.00 73.62 72 GLU A CA 1
ATOM 574 C C . GLU A 1 72 ? -1.975 -13.985 -8.781 1.00 73.62 72 GLU A C 1
ATOM 576 O O . GLU A 1 72 ? -2.095 -14.954 -9.520 1.00 73.62 72 GLU A O 1
ATOM 581 N N . TYR A 1 73 ? -0.872 -13.774 -8.058 1.00 73.12 73 TYR A N 1
ATOM 582 C CA . TYR A 1 73 ? 0.328 -14.621 -8.168 1.00 73.12 73 TYR A CA 1
ATOM 583 C C . TYR A 1 73 ? 0.603 -15.402 -6.883 1.00 73.12 73 TYR A C 1
ATOM 585 O O . TYR A 1 73 ? 0.541 -14.847 -5.778 1.00 73.12 73 TYR A O 1
ATOM 593 N N . SER A 1 74 ? 0.899 -16.695 -7.021 1.00 67.88 74 SER A N 1
ATOM 594 C CA . SER A 1 74 ? 1.327 -17.529 -5.896 1.00 67.88 74 SER A CA 1
ATOM 595 C C . SER A 1 74 ? 2.805 -17.280 -5.556 1.00 67.88 74 SER A C 1
ATOM 597 O O . SER A 1 74 ? 3.561 -16.854 -6.420 1.00 67.88 74 SER A O 1
ATOM 599 N N . PRO A 1 75 ? 3.278 -17.597 -4.334 1.00 64.00 75 PRO A N 1
ATOM 600 C CA . PRO A 1 75 ? 4.701 -17.478 -3.995 1.00 64.00 75 PRO A CA 1
ATOM 601 C C . PRO A 1 75 ? 5.654 -18.318 -4.866 1.00 64.00 75 PRO A C 1
ATOM 603 O O . PRO A 1 75 ? 6.866 -18.171 -4.738 1.00 64.00 75 PRO A O 1
ATOM 606 N N . ALA A 1 76 ? 5.121 -19.254 -5.661 1.00 64.81 76 ALA A N 1
ATOM 607 C CA . ALA A 1 76 ? 5.878 -20.149 -6.534 1.00 64.81 76 ALA A CA 1
ATOM 608 C C . ALA A 1 76 ? 5.994 -19.639 -7.985 1.00 64.81 76 ALA A C 1
ATOM 610 O O . ALA A 1 76 ? 6.670 -20.283 -8.789 1.00 64.81 76 ALA A O 1
ATOM 611 N N . GLU A 1 77 ? 5.338 -18.523 -8.307 1.00 55.53 77 GLU A N 1
ATOM 612 C CA . GLU A 1 77 ? 5.418 -17.806 -9.588 1.00 55.53 77 GLU A CA 1
ATOM 613 C C . GLU A 1 77 ? 6.278 -16.545 -9.446 1.00 55.53 77 GLU A C 1
ATOM 615 O O . GLU A 1 77 ? 7.039 -16.262 -10.398 1.00 55.53 77 GLU A O 1
#

Sequence (77 aa):
MRTFAVSDIWMPRLLIANDRGLDTLLPQVANVDRRGNVIVRQRLAGALAVDLQLRNFPFDTQRLPIELVSYEYSPAE